Protein AF-A0A392QV03-F1 (afdb_monomer_lite)

Foldseek 3Di:
DPCVPDDPVVVVVVVVVLVVQLVVCVVLPHPRDSAQRDFDADPVVRPCVVVVVVSVVVSVVVSVVVVVVVDPCVVVCVVVVDDDDDDDDDPDDDDDDDDVVVVVVVVCVVVDVDDDDDVQNVQVVQPHDPRDDDDPLCPDDDPDPVCSPPDDDQDDPNDGVVVQDDPPND

Radius of gyration: 34.18 Å; chains: 1; bounding box: 60×40×99 Å

Structure (mmCIF, N/CA/C/O backbone):
data_AF-A0A392QV03-F1
#
_entry.id   AF-A0A392QV03-F1
#
loop_
_atom_site.group_PDB
_atom_site.id
_atom_site.type_symbol
_atom_site.label_atom_id
_atom_site.label_alt_id
_atom_site.label_comp_id
_atom_site.label_asym_id
_atom_site.label_entity_id
_atom_site.label_seq_id
_atom_site.pdbx_PDB_ins_code
_atom_site.Cartn_x
_atom_site.Cartn_y
_atom_site.Cartn_z
_atom_site.occupancy
_atom_site.B_iso_or_equiv
_atom_site.auth_seq_id
_atom_site.auth_comp_id
_atom_site.auth_asym_id
_atom_site.auth_atom_id
_atom_site.pdbx_PDB_model_num
ATOM 1 N N . GLN A 1 1 ? -2.541 -15.803 40.223 1.00 51.22 1 GLN A N 1
ATOM 2 C CA . GLN A 1 1 ? -2.798 -17.132 40.811 1.00 51.22 1 GLN A CA 1
ATOM 3 C C . GLN A 1 1 ? -4.173 -17.586 40.364 1.00 51.22 1 GLN A C 1
ATOM 5 O O . GLN A 1 1 ? -5.087 -16.765 40.419 1.00 51.22 1 GLN A O 1
ATOM 10 N N . PRO A 1 2 ? -4.325 -18.847 39.931 1.00 61.16 2 PRO A N 1
ATOM 11 C CA . PRO A 1 2 ? -5.640 -19.472 39.891 1.00 61.16 2 PRO A CA 1
ATOM 12 C C . PRO A 1 2 ? -6.293 -19.335 41.274 1.00 61.16 2 PRO A C 1
ATOM 14 O O . PRO A 1 2 ? -5.589 -19.331 42.287 1.00 61.16 2 PRO A O 1
ATOM 17 N N . LEU A 1 3 ? -7.619 -19.215 41.331 1.00 65.38 3 LEU A N 1
ATOM 18 C CA . LEU A 1 3 ? -8.364 -19.119 42.598 1.00 65.38 3 LEU A CA 1
ATOM 19 C C . LEU A 1 3 ? -8.252 -20.400 43.457 1.00 65.38 3 LEU A C 1
ATOM 21 O O . LEU A 1 3 ? -8.710 -20.418 44.592 1.00 65.38 3 LEU A O 1
ATOM 25 N N . ASP A 1 4 ? -7.583 -21.431 42.937 1.00 67.00 4 ASP A N 1
ATOM 26 C CA . ASP A 1 4 ? -7.420 -22.781 43.488 1.00 67.00 4 ASP A CA 1
ATOM 27 C C . ASP A 1 4 ? -6.663 -22.856 44.831 1.00 67.00 4 ASP A C 1
ATOM 29 O O . ASP A 1 4 ? -6.592 -23.922 45.435 1.00 67.00 4 ASP A O 1
ATOM 33 N N . GLY A 1 5 ? -6.076 -21.749 45.304 1.00 71.12 5 GLY A N 1
ATOM 34 C CA . GLY A 1 5 ? -5.367 -21.669 46.590 1.00 71.12 5 GLY A CA 1
ATOM 35 C C . GLY A 1 5 ? -6.130 -20.967 47.720 1.00 71.12 5 GLY A C 1
ATOM 36 O O . GLY A 1 5 ? -5.547 -20.752 48.781 1.00 71.12 5 GLY A O 1
ATOM 37 N N . LEU A 1 6 ? -7.379 -20.547 47.491 1.00 78.69 6 LEU A N 1
ATOM 38 C CA . LEU A 1 6 ? -8.191 -19.810 48.468 1.00 78.69 6 LEU A CA 1
ATOM 39 C C . LEU A 1 6 ? -8.905 -20.749 49.453 1.00 78.69 6 LEU A C 1
ATOM 41 O O . LEU A 1 6 ? -9.210 -21.895 49.126 1.00 78.69 6 LEU A O 1
ATOM 45 N N . SER A 1 7 ? -9.192 -20.254 50.662 1.00 86.75 7 SER A N 1
ATOM 46 C CA . SER A 1 7 ? -10.035 -20.978 51.620 1.00 86.75 7 SER A CA 1
ATOM 47 C C . SER A 1 7 ? -11.484 -21.063 51.119 1.00 86.75 7 SER A C 1
ATOM 49 O O . SER A 1 7 ? -11.917 -20.245 50.304 1.00 86.75 7 SER A O 1
ATOM 51 N N . GLU A 1 8 ? -12.262 -22.038 51.602 1.00 82.06 8 GLU A N 1
ATOM 52 C CA . GLU A 1 8 ? -13.664 -22.202 51.179 1.00 82.06 8 GLU A CA 1
ATOM 53 C C . GLU A 1 8 ? -14.518 -20.956 51.461 1.00 82.06 8 GLU A C 1
ATOM 55 O O . GLU A 1 8 ? -15.423 -20.636 50.687 1.00 82.06 8 GLU A O 1
ATOM 60 N N . ASP A 1 9 ? -14.216 -20.230 52.538 1.00 83.69 9 ASP A N 1
ATOM 61 C CA . ASP A 1 9 ? -14.927 -19.007 52.906 1.00 83.69 9 ASP A CA 1
ATOM 62 C C . ASP A 1 9 ? -14.523 -17.822 52.012 1.00 83.69 9 ASP A C 1
ATOM 64 O O . ASP A 1 9 ? -15.392 -17.074 51.558 1.00 83.69 9 ASP A O 1
ATOM 68 N N . ASP A 1 10 ? -13.242 -17.704 51.644 1.00 83.69 10 ASP A N 1
ATOM 69 C CA . ASP A 1 10 ? -12.786 -16.695 50.677 1.00 83.69 10 ASP A CA 1
ATOM 70 C C . ASP A 1 10 ? -13.353 -16.963 49.277 1.00 83.69 10 ASP A C 1
ATOM 72 O O . ASP A 1 10 ? -13.712 -16.039 48.545 1.00 83.69 10 ASP A O 1
ATOM 76 N N . MET A 1 11 ? -13.482 -18.236 48.896 1.00 80.31 11 MET A N 1
ATOM 77 C CA . MET A 1 11 ? -14.052 -18.613 47.606 1.00 80.31 11 MET A CA 1
ATOM 78 C C . MET A 1 11 ? -15.556 -18.314 47.538 1.00 80.31 11 MET A C 1
ATOM 80 O O . MET A 1 11 ? -16.046 -17.880 46.492 1.00 80.31 11 MET A O 1
ATOM 84 N N . LYS A 1 12 ? -16.288 -18.466 48.652 1.00 85.56 12 LYS A N 1
ATOM 85 C CA . LYS A 1 12 ? -17.681 -17.996 48.765 1.00 85.56 12 LYS A CA 1
ATOM 86 C C . LYS A 1 12 ? -17.770 -16.482 48.604 1.00 85.56 12 LYS A C 1
ATOM 88 O O . LYS A 1 12 ? -18.562 -16.023 47.784 1.00 85.56 12 LYS A O 1
ATOM 93 N N . LEU A 1 13 ? -16.912 -15.725 49.289 1.00 84.75 13 LEU A N 1
ATOM 94 C CA . LEU A 1 13 ? -16.883 -14.265 49.184 1.00 84.75 13 LEU A CA 1
ATOM 95 C C . LEU A 1 13 ? -16.611 -13.795 47.746 1.00 84.75 13 LEU A C 1
ATOM 97 O O . LEU A 1 13 ? -17.304 -12.919 47.234 1.00 84.75 13 LEU A O 1
ATOM 101 N N . VAL A 1 14 ? -15.646 -14.407 47.052 1.00 81.94 14 VAL A N 1
ATOM 102 C CA . VAL A 1 14 ? -15.343 -14.082 45.647 1.00 81.94 14 VAL A CA 1
ATOM 103 C C . VAL A 1 14 ? -16.546 -14.346 44.737 1.00 81.94 14 VAL A C 1
ATOM 105 O O . VAL A 1 14 ? -16.811 -13.559 43.827 1.00 81.94 14 VAL A O 1
ATOM 108 N N . ASN A 1 15 ? -17.297 -15.421 44.973 1.00 82.31 15 ASN A N 1
ATOM 109 C CA . ASN A 1 15 ? -18.492 -15.733 44.190 1.00 82.31 15 ASN A CA 1
ATOM 110 C C . ASN A 1 15 ? -19.653 -14.763 44.471 1.00 82.31 15 ASN A C 1
ATOM 112 O O . ASN A 1 15 ? -20.352 -14.370 43.537 1.00 82.31 15 ASN A O 1
ATOM 116 N N . GLU A 1 16 ? -19.825 -14.313 45.714 1.00 84.44 16 GLU A N 1
ATOM 117 C CA . GLU A 1 16 ? -20.789 -13.259 46.061 1.00 84.44 16 GLU A CA 1
ATOM 118 C C . GLU A 1 16 ? -20.421 -11.924 45.395 1.00 84.44 16 GLU A C 1
ATOM 120 O O . GLU A 1 16 ? -21.263 -11.295 44.753 1.00 84.44 16 GLU A O 1
ATOM 125 N N . MET A 1 17 ? -19.138 -11.542 45.430 1.00 81.12 17 MET A N 1
ATOM 126 C CA . MET A 1 17 ? -18.644 -10.347 44.736 1.00 81.12 17 MET A CA 1
ATOM 127 C C . MET A 1 17 ? -18.868 -10.421 43.222 1.00 81.12 17 MET A C 1
ATOM 129 O O . MET A 1 17 ? -19.227 -9.415 42.607 1.00 81.12 17 MET A O 1
ATOM 133 N N . LYS A 1 18 ? -18.688 -11.599 42.608 1.00 79.31 18 LYS A N 1
ATOM 134 C CA . LYS A 1 18 ? -19.017 -11.825 41.190 1.00 79.31 18 LYS A CA 1
ATOM 135 C C . LYS A 1 18 ? -20.496 -11.582 40.914 1.00 79.31 18 LYS A C 1
ATOM 137 O O . LYS A 1 18 ? -20.812 -10.866 39.966 1.00 79.31 18 LYS A O 1
ATOM 142 N N . ALA A 1 19 ? -21.386 -12.117 41.746 1.00 80.06 19 ALA A N 1
ATOM 143 C CA . ALA A 1 19 ? -22.828 -11.964 41.577 1.00 80.06 19 ALA A CA 1
ATOM 144 C C . ALA A 1 19 ? -23.284 -10.496 41.702 1.00 80.06 19 ALA A C 1
ATOM 146 O O . ALA A 1 19 ? -24.057 -10.009 40.870 1.00 80.06 19 ALA A O 1
ATOM 147 N N . ASP A 1 20 ? -22.764 -9.760 42.685 1.00 79.31 20 ASP A N 1
ATOM 148 C CA . ASP A 1 20 ? -23.099 -8.345 42.888 1.00 79.31 20 ASP A CA 1
ATOM 149 C C . ASP A 1 20 ? -22.534 -7.441 41.788 1.00 79.31 20 ASP A C 1
ATOM 151 O O . ASP A 1 20 ? -23.199 -6.512 41.304 1.00 79.31 20 ASP A O 1
ATOM 155 N N . ALA A 1 21 ? -21.312 -7.724 41.345 1.00 73.94 21 ALA A N 1
ATOM 156 C CA . ALA A 1 21 ? -20.691 -6.978 40.267 1.00 73.94 21 ALA A CA 1
ATOM 157 C C . ALA A 1 21 ? -21.380 -7.263 38.916 1.00 73.94 21 ALA A C 1
ATOM 159 O O . ALA A 1 21 ? -21.559 -6.335 38.125 1.00 73.94 21 ALA A O 1
ATOM 160 N N . LEU A 1 22 ? -21.873 -8.487 38.682 1.00 72.62 22 LEU A N 1
ATOM 161 C CA . LEU A 1 22 ? -22.693 -8.829 37.514 1.00 72.62 22 LEU A CA 1
ATOM 162 C C . LEU A 1 22 ? -24.013 -8.045 37.530 1.00 72.62 22 LEU A C 1
ATOM 164 O O . LEU A 1 22 ? -24.395 -7.432 36.533 1.00 72.62 22 LEU A O 1
ATOM 168 N N . LYS A 1 23 ? -24.677 -7.984 38.689 1.00 73.69 23 LYS A N 1
ATOM 169 C CA . LYS A 1 23 ? -25.922 -7.225 38.879 1.00 73.69 23 LYS A CA 1
ATOM 170 C C . LYS A 1 23 ? -25.737 -5.727 38.613 1.00 73.69 23 LYS A C 1
ATOM 172 O O . LYS A 1 23 ? -26.603 -5.092 38.011 1.00 73.69 23 LYS A O 1
ATOM 177 N N . THR A 1 24 ? -24.597 -5.173 39.016 1.00 70.31 24 THR A N 1
ATOM 178 C CA . THR A 1 24 ? -24.251 -3.762 38.790 1.00 70.31 24 THR A CA 1
ATOM 179 C C . THR A 1 24 ? -23.893 -3.485 37.326 1.00 70.31 24 THR A C 1
ATOM 181 O O . THR A 1 24 ? -24.337 -2.480 36.771 1.00 70.31 24 THR A O 1
ATOM 184 N N . ALA A 1 25 ? -23.145 -4.384 36.677 1.00 65.56 25 ALA A N 1
ATOM 185 C CA . ALA A 1 25 ? -22.761 -4.267 35.269 1.00 65.56 25 ALA A CA 1
ATOM 186 C C . ALA A 1 25 ? -23.980 -4.298 34.329 1.00 65.56 25 ALA A C 1
ATOM 188 O O . ALA A 1 25 ? -24.079 -3.472 33.420 1.00 65.56 25 ALA A O 1
ATOM 189 N N . ILE A 1 26 ? -24.953 -5.172 34.608 1.00 63.94 26 ILE A N 1
ATOM 190 C CA . ILE A 1 26 ? -26.225 -5.235 33.871 1.00 63.94 26 ILE A CA 1
ATOM 191 C C . ILE A 1 26 ? -27.031 -3.937 34.063 1.00 63.94 26 ILE A C 1
ATOM 193 O O . ILE A 1 26 ? -27.597 -3.405 33.109 1.00 63.94 26 ILE A O 1
ATOM 197 N N . GLY A 1 27 ? -27.041 -3.371 35.276 1.00 61.31 27 GLY A N 1
ATOM 198 C CA . GLY A 1 27 ? -27.731 -2.109 35.576 1.00 61.31 27 GLY A CA 1
ATOM 199 C C . GLY A 1 27 ? -27.171 -0.878 34.847 1.00 61.31 27 GLY A C 1
ATOM 200 O O . GLY A 1 27 ? -27.887 0.110 34.687 1.00 61.31 27 GLY A O 1
ATOM 201 N N . GLN A 1 28 ? -25.918 -0.929 34.381 1.00 59.88 28 GLN A N 1
ATOM 202 C CA . GLN A 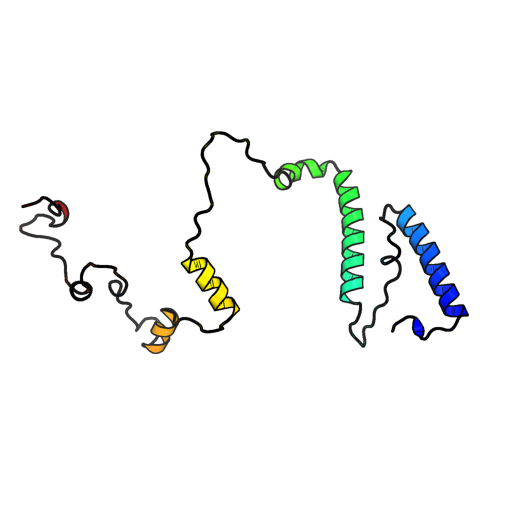1 28 ? -25.259 0.149 33.631 1.00 59.88 28 GLN A CA 1
ATOM 203 C C . GLN A 1 28 ? -25.253 -0.066 32.107 1.00 59.88 28 GLN A C 1
ATOM 205 O O . GLN A 1 28 ? -24.619 0.710 31.394 1.00 59.88 28 GLN A O 1
ATOM 210 N N . GLY A 1 29 ? -25.983 -1.070 31.603 1.00 55.81 29 GLY A N 1
ATOM 211 C CA . GLY A 1 29 ? -26.104 -1.342 30.167 1.00 55.81 29 GLY A CA 1
ATOM 212 C C . GLY A 1 29 ? -24.987 -2.210 29.580 1.00 55.81 29 GLY A C 1
ATOM 213 O O . GLY A 1 29 ? -24.852 -2.273 28.365 1.00 55.81 29 GLY A O 1
ATOM 214 N N . GLY A 1 30 ? -24.181 -2.884 30.408 1.00 58.00 30 GLY A N 1
ATOM 215 C CA . GLY A 1 30 ? -23.207 -3.865 29.927 1.00 58.00 30 GLY A CA 1
ATOM 216 C C . GLY A 1 30 ? -23.844 -5.227 29.633 1.00 58.00 30 GLY A C 1
ATOM 217 O O . GLY A 1 30 ? -24.718 -5.681 30.373 1.00 58.00 30 GLY A O 1
ATOM 218 N N . GLU A 1 31 ? -23.371 -5.916 28.589 1.00 57.09 31 GLU A N 1
ATOM 219 C CA . GLU A 1 31 ? -23.637 -7.345 28.392 1.00 57.09 31 GLU A CA 1
ATOM 220 C C . GLU A 1 31 ? -22.921 -8.129 29.503 1.00 57.09 31 GLU A C 1
ATOM 222 O O . GLU A 1 31 ? -21.697 -8.240 29.536 1.00 57.09 31 GLU A O 1
ATOM 227 N N . GLY A 1 32 ? -23.684 -8.607 30.488 1.00 54.91 32 GLY A N 1
ATOM 228 C CA . GLY A 1 32 ? -23.159 -9.331 31.644 1.00 54.91 32 GLY A CA 1
ATOM 229 C C . GLY A 1 32 ? -22.751 -10.757 31.288 1.00 54.91 32 GLY A C 1
ATOM 230 O O . GLY A 1 32 ? -23.471 -11.697 31.612 1.00 54.91 32 GLY A O 1
ATOM 231 N N . THR A 1 33 ? -21.607 -10.938 30.629 1.00 55.72 33 THR A N 1
ATOM 232 C CA . THR A 1 33 ? -20.978 -12.259 30.524 1.00 55.72 33 THR A CA 1
ATOM 233 C C . THR A 1 33 ? -20.153 -12.541 31.781 1.00 55.72 33 THR A C 1
ATOM 235 O O . THR A 1 33 ? -19.287 -11.749 32.155 1.00 55.72 33 THR A O 1
ATOM 238 N N . ASP A 1 34 ? -20.410 -13.691 32.406 1.00 51.56 34 ASP A N 1
ATOM 239 C CA . ASP A 1 34 ? -19.856 -14.161 33.692 1.00 51.56 34 ASP A CA 1
ATOM 240 C C . ASP A 1 34 ? -18.313 -14.103 33.783 1.00 51.56 34 ASP A C 1
ATOM 242 O O . ASP A 1 34 ? -17.734 -13.913 34.852 1.00 51.56 34 ASP A O 1
ATOM 246 N N . ALA A 1 35 ? -17.633 -14.187 32.635 1.00 53.47 35 ALA A N 1
ATOM 247 C CA . ALA A 1 35 ? -16.175 -14.204 32.523 1.00 53.47 35 ALA A CA 1
ATOM 248 C C . ALA A 1 35 ? -15.493 -12.831 32.656 1.00 53.47 35 ALA A C 1
ATOM 250 O O . ALA A 1 35 ? -14.276 -12.772 32.810 1.00 53.47 35 ALA A O 1
ATOM 251 N N . ASP A 1 36 ? -16.243 -11.732 32.583 1.00 59.16 36 ASP A N 1
ATOM 252 C CA . ASP A 1 36 ? -15.642 -10.422 32.333 1.00 59.16 36 ASP A CA 1
ATOM 253 C C . ASP A 1 36 ? -15.685 -9.504 33.567 1.00 59.16 36 ASP A C 1
ATOM 255 O O . ASP A 1 36 ? -15.048 -8.458 33.631 1.00 59.16 36 ASP A O 1
ATOM 259 N N . VAL A 1 37 ? -16.479 -9.835 34.584 1.00 68.25 37 VAL A N 1
ATOM 260 C CA . VAL A 1 37 ? -16.756 -8.925 35.708 1.00 68.25 37 VAL A CA 1
ATOM 261 C C . VAL A 1 37 ? -15.632 -8.899 36.749 1.00 68.25 37 VAL A C 1
ATOM 263 O O . VAL A 1 37 ? -15.305 -7.830 37.265 1.00 68.25 37 VAL A O 1
ATOM 266 N N . LEU A 1 38 ? -15.011 -10.048 37.021 1.00 77.56 38 LEU A N 1
ATOM 267 C CA . LEU A 1 38 ? -13.877 -10.185 37.935 1.00 77.56 38 LEU A CA 1
ATOM 268 C C . LEU A 1 38 ? -12.747 -10.927 37.227 1.00 77.56 38 LEU A C 1
ATOM 270 O O . LEU A 1 38 ? -12.820 -12.135 37.015 1.00 77.56 38 LEU A O 1
ATOM 274 N N . LEU A 1 39 ? -11.697 -10.183 36.885 1.00 80.50 39 LEU A N 1
ATOM 275 C CA . LEU A 1 39 ? -10.496 -10.704 36.247 1.00 80.50 39 LEU A CA 1
ATOM 276 C C . LEU A 1 39 ? -9.347 -10.772 37.255 1.00 80.50 39 LEU A C 1
ATOM 278 O O . LEU A 1 39 ? -9.148 -9.864 38.061 1.00 80.50 39 LEU A O 1
ATOM 282 N N . THR A 1 40 ? -8.547 -11.828 37.168 1.00 83.69 40 THR A N 1
ATOM 283 C CA . THR A 1 40 ? -7.299 -11.950 37.925 1.00 83.69 40 THR A CA 1
ATOM 284 C C . THR A 1 40 ? -6.145 -11.337 37.134 1.00 83.69 40 THR A C 1
ATOM 286 O O . THR A 1 40 ? -5.957 -11.682 35.968 1.00 83.69 40 THR A O 1
ATOM 289 N N . MET A 1 41 ? -5.337 -10.484 37.767 1.00 87.62 41 MET A N 1
ATOM 290 C CA . MET A 1 41 ? -4.099 -9.955 37.182 1.00 87.62 41 MET A CA 1
ATOM 291 C C . MET A 1 41 ? -2.936 -10.047 38.168 1.00 87.62 41 MET A C 1
ATOM 293 O O . MET A 1 41 ? -3.131 -9.950 39.380 1.00 87.62 41 MET A O 1
ATOM 297 N N . SER A 1 42 ? -1.727 -10.222 37.645 1.00 89.50 42 SER A N 1
ATOM 298 C CA . SER A 1 42 ? -0.498 -10.308 38.431 1.00 89.50 42 SER A CA 1
ATOM 299 C C . SER A 1 42 ? 0.584 -9.442 37.795 1.00 89.50 42 SER A C 1
ATOM 301 O O . SER A 1 42 ? 0.995 -9.683 36.666 1.00 89.50 42 SER A O 1
ATOM 303 N N . ALA A 1 43 ? 1.075 -8.445 38.532 1.00 87.31 43 ALA A N 1
ATOM 304 C CA . ALA A 1 43 ? 2.198 -7.610 38.094 1.00 87.31 43 ALA A CA 1
ATOM 305 C C . ALA A 1 43 ? 3.562 -8.313 38.245 1.00 87.31 43 ALA A C 1
ATOM 307 O O . ALA A 1 43 ? 4.566 -7.797 37.770 1.00 87.31 43 ALA A O 1
ATOM 308 N N . LEU A 1 44 ? 3.599 -9.475 38.912 1.00 90.06 44 LEU A N 1
ATOM 309 C CA . LEU A 1 44 ? 4.812 -10.275 39.095 1.00 90.06 44 LEU A CA 1
ATOM 310 C C . LEU A 1 44 ? 5.013 -11.290 37.962 1.00 90.06 44 LEU A C 1
ATOM 312 O O . LEU A 1 44 ? 6.139 -11.509 37.535 1.00 90.06 44 LEU A O 1
ATOM 316 N N . THR A 1 45 ? 3.929 -11.917 37.496 1.00 89.06 45 THR A N 1
ATOM 317 C CA . THR A 1 45 ? 3.955 -12.913 36.404 1.00 89.06 45 THR A CA 1
ATOM 318 C C . THR A 1 45 ? 3.533 -12.325 35.058 1.00 89.06 45 THR A C 1
ATOM 320 O O . THR A 1 45 ? 3.548 -13.031 34.059 1.00 89.06 45 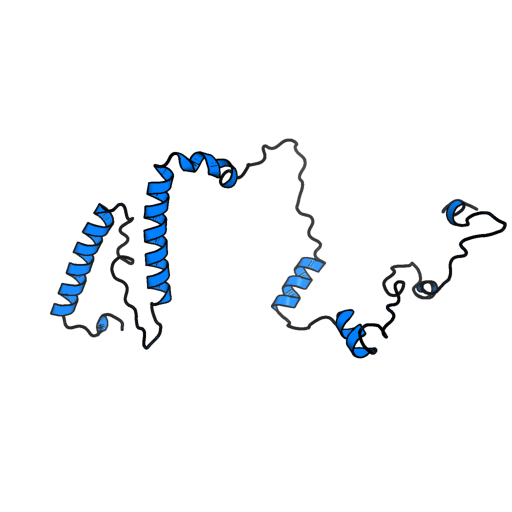THR A O 1
ATOM 323 N N . GLU A 1 46 ? 3.121 -11.051 35.036 1.00 88.06 46 GLU A N 1
ATOM 324 C CA . GLU A 1 46 ? 2.544 -10.329 33.885 1.00 88.06 46 GLU A CA 1
ATOM 325 C C . GLU A 1 46 ? 1.271 -10.968 33.291 1.00 88.06 46 GLU A C 1
ATOM 327 O O . GLU A 1 46 ? 0.713 -10.504 32.293 1.00 88.06 46 GLU A O 1
ATOM 332 N N . GLU A 1 47 ? 0.739 -11.998 33.945 1.00 87.00 47 GLU A N 1
ATOM 333 C CA . GLU A 1 47 ? -0.475 -12.689 33.539 1.00 87.00 47 GLU A CA 1
ATOM 334 C C . GLU A 1 47 ? -1.713 -11.818 33.778 1.00 87.00 47 GLU A C 1
ATOM 336 O O . GLU A 1 47 ? -1.881 -11.182 34.824 1.00 87.00 47 GLU A O 1
ATOM 341 N N . GLY A 1 48 ? -2.615 -11.800 32.796 1.00 85.62 48 GLY A N 1
ATOM 342 C CA . GLY A 1 48 ? -3.902 -11.109 32.896 1.00 85.62 48 GLY A CA 1
ATOM 343 C C . GLY A 1 48 ? -3.839 -9.583 32.758 1.00 85.62 48 GLY A C 1
ATOM 344 O O . GLY A 1 48 ? -4.886 -8.961 32.605 1.00 85.62 48 GLY A O 1
ATOM 345 N N . VAL A 1 49 ? -2.653 -8.962 32.717 1.00 89.38 49 VAL A N 1
ATOM 346 C CA . VAL A 1 49 ? -2.507 -7.496 32.588 1.00 89.38 49 VAL A CA 1
ATOM 347 C C . VAL A 1 49 ? -3.117 -6.984 31.275 1.00 89.38 49 VAL A C 1
ATOM 349 O O . VAL A 1 49 ? -3.881 -6.016 31.265 1.00 89.38 49 VAL A O 1
ATOM 352 N N . ILE A 1 50 ? -2.834 -7.663 30.159 1.00 91.00 50 ILE A N 1
ATOM 353 C CA . ILE A 1 50 ? -3.396 -7.315 28.843 1.00 91.00 50 ILE A CA 1
ATOM 354 C C . ILE A 1 50 ? -4.902 -7.606 28.795 1.00 91.00 50 ILE A C 1
ATOM 356 O O . ILE A 1 50 ? -5.658 -6.813 28.238 1.00 91.00 50 ILE A O 1
ATOM 360 N N . ALA A 1 51 ? -5.347 -8.703 29.412 1.00 87.75 51 ALA A N 1
ATOM 361 C CA . ALA A 1 51 ? -6.758 -9.081 29.441 1.00 87.75 51 ALA A CA 1
ATOM 362 C C . ALA A 1 51 ? -7.607 -8.029 30.174 1.00 87.75 51 ALA A C 1
ATOM 364 O O . ALA A 1 51 ? -8.587 -7.542 29.616 1.00 87.75 51 ALA A O 1
ATOM 365 N N . VAL A 1 52 ? -7.175 -7.592 31.364 1.00 88.25 52 VAL A N 1
ATOM 366 C CA . VAL A 1 52 ? -7.845 -6.526 32.131 1.00 88.25 52 VAL A CA 1
ATOM 367 C C . VAL A 1 52 ? -7.879 -5.215 31.355 1.00 88.25 52 VAL A C 1
ATOM 369 O O . VAL A 1 52 ? -8.917 -4.556 31.304 1.00 88.25 52 VAL A O 1
ATOM 372 N N . LYS A 1 53 ? -6.764 -4.839 30.716 1.00 89.88 53 LYS A N 1
ATOM 373 C CA . LYS A 1 53 ? -6.704 -3.638 29.876 1.00 89.88 53 LYS A CA 1
ATOM 374 C C . LYS A 1 53 ? -7.735 -3.698 28.747 1.00 89.88 53 LYS A C 1
ATOM 376 O O . LYS A 1 53 ? -8.466 -2.730 28.552 1.00 89.88 53 LYS A O 1
ATOM 381 N N . ASN A 1 54 ? -7.789 -4.807 28.013 1.00 89.88 54 ASN A N 1
ATOM 382 C CA . ASN A 1 54 ? -8.697 -4.961 26.879 1.00 89.88 54 ASN A CA 1
ATOM 383 C C . ASN A 1 54 ? -10.162 -4.910 27.333 1.00 89.88 54 ASN A C 1
ATOM 385 O O . ASN A 1 54 ? -10.915 -4.095 26.803 1.00 89.88 54 ASN A O 1
ATOM 389 N N . ALA A 1 55 ? -10.523 -5.669 28.373 1.00 86.75 55 ALA A N 1
ATOM 390 C CA . ALA A 1 55 ? -11.875 -5.680 28.934 1.00 86.75 55 ALA A CA 1
ATOM 391 C C . ALA A 1 55 ? -12.311 -4.283 29.417 1.00 86.75 55 ALA A C 1
ATOM 393 O O . ALA A 1 55 ? -13.404 -3.810 29.105 1.00 86.75 55 ALA A O 1
ATOM 394 N N . ALA A 1 56 ? -11.435 -3.558 30.123 1.00 87.81 56 ALA A N 1
ATOM 395 C CA . ALA A 1 56 ? -11.724 -2.196 30.569 1.00 87.81 56 ALA A CA 1
ATOM 396 C C . ALA A 1 56 ? -11.896 -1.211 29.395 1.00 87.81 56 ALA A C 1
ATOM 398 O O . ALA A 1 56 ? -12.810 -0.380 29.410 1.00 87.81 56 ALA A O 1
ATOM 399 N N . CYS A 1 57 ? -11.039 -1.293 28.369 1.00 92.56 57 CYS A N 1
ATOM 400 C CA . CYS A 1 57 ? -11.136 -0.449 27.177 1.00 92.56 57 CYS A CA 1
ATOM 401 C C . CYS A 1 57 ? -12.420 -0.715 26.382 1.00 92.56 57 CYS A C 1
ATOM 403 O O . CYS A 1 57 ? -13.053 0.241 25.936 1.00 92.56 57 CYS A O 1
ATOM 405 N N . GLU A 1 58 ? -12.811 -1.978 26.226 1.00 89.31 58 GLU A N 1
ATOM 406 C CA . GLU A 1 58 ? -14.009 -2.385 25.488 1.00 89.31 58 GLU A CA 1
ATOM 407 C C . GLU A 1 58 ? -15.292 -1.946 26.198 1.00 89.31 58 GLU A C 1
ATOM 409 O O . GLU A 1 58 ? -16.154 -1.317 25.585 1.00 89.31 58 GLU A O 1
ATOM 414 N N . ARG A 1 59 ? -15.372 -2.127 27.522 1.00 85.50 59 ARG A N 1
ATOM 415 C CA . ARG A 1 59 ? -16.492 -1.625 28.340 1.00 85.50 59 ARG A CA 1
ATOM 416 C C . ARG A 1 59 ? -16.678 -0.122 28.212 1.00 85.50 59 ARG A C 1
ATOM 418 O O . ARG A 1 59 ? -17.782 0.364 27.961 1.00 85.50 59 ARG A O 1
ATOM 425 N N . LEU A 1 60 ? -15.584 0.625 28.355 1.00 88.75 60 LEU A N 1
ATOM 426 C CA . LEU A 1 60 ? -15.614 2.076 28.215 1.00 88.75 60 LEU A CA 1
ATOM 427 C C . LEU A 1 60 ? -15.999 2.488 26.789 1.00 88.75 60 LEU A C 1
ATOM 429 O O . LEU A 1 60 ? -16.702 3.484 26.603 1.00 88.75 60 LEU A O 1
ATOM 433 N N . LEU A 1 61 ? -15.538 1.745 25.781 1.00 92.38 61 LEU A N 1
ATOM 434 C CA . LEU A 1 61 ? -15.886 1.992 24.390 1.00 92.38 61 LEU A CA 1
ATOM 435 C C . LEU A 1 61 ? -17.382 1.781 24.150 1.00 92.38 61 LEU A C 1
ATOM 437 O O . LEU A 1 61 ? -18.003 2.679 23.589 1.00 92.38 61 LEU A O 1
ATOM 441 N N . ASN A 1 62 ? -17.971 0.688 24.638 1.00 87.69 62 ASN A N 1
ATOM 442 C CA . ASN A 1 62 ? -19.404 0.403 24.509 1.00 87.69 62 ASN A CA 1
ATOM 443 C C . ASN A 1 62 ? -20.254 1.519 25.124 1.00 87.69 62 ASN A C 1
ATOM 445 O O . ASN A 1 62 ? -21.095 2.107 24.440 1.00 87.69 62 ASN A O 1
ATOM 449 N N . GLN A 1 63 ? -19.943 1.931 26.356 1.00 88.50 63 GLN A N 1
ATOM 450 C CA . GLN A 1 63 ? -20.633 3.048 27.006 1.00 88.50 63 GLN A CA 1
ATOM 451 C C . GLN A 1 63 ? -20.504 4.356 26.202 1.00 88.50 63 GLN A C 1
ATOM 453 O O . GLN A 1 63 ? -21.472 5.100 26.017 1.00 88.50 63 GLN A O 1
ATOM 458 N N . ARG A 1 64 ? -19.303 4.659 25.690 1.00 91.12 64 ARG A N 1
ATOM 459 C CA . ARG A 1 64 ? -19.067 5.859 24.871 1.00 91.12 64 ARG A CA 1
ATOM 460 C C . ARG A 1 64 ? -19.805 5.800 23.539 1.00 91.12 64 ARG A C 1
ATOM 462 O O . ARG A 1 64 ? -20.322 6.829 23.104 1.00 91.12 64 ARG A O 1
ATOM 469 N N . VAL A 1 65 ? -19.854 4.634 22.899 1.00 89.75 65 VAL A N 1
ATOM 470 C CA . VAL A 1 65 ? -20.573 4.408 21.643 1.00 89.75 65 VAL A CA 1
ATOM 471 C C . VAL A 1 65 ? -22.068 4.590 21.858 1.00 89.75 65 VAL A C 1
ATOM 473 O O . VAL A 1 65 ? -22.676 5.319 21.083 1.00 89.75 65 VAL A O 1
ATOM 476 N N . GLU A 1 66 ? -22.656 4.064 22.933 1.00 89.25 66 GLU A N 1
ATOM 477 C CA . GLU A 1 66 ? -24.072 4.292 23.249 1.00 89.25 66 GLU A CA 1
ATOM 478 C C . GLU A 1 66 ? -24.408 5.774 23.438 1.00 89.25 66 GLU A C 1
ATOM 480 O O . GLU A 1 66 ? -25.381 6.283 22.875 1.00 89.25 66 GLU A O 1
ATOM 485 N N . ILE A 1 67 ? -23.589 6.499 24.207 1.00 91.25 67 ILE A N 1
ATOM 486 C CA . ILE A 1 67 ? -23.757 7.946 24.402 1.00 91.25 67 ILE A CA 1
ATOM 487 C C . ILE A 1 67 ? -23.626 8.679 23.060 1.00 91.25 67 ILE A C 1
ATOM 489 O O . ILE A 1 67 ? -24.372 9.621 22.778 1.00 91.25 67 ILE A O 1
ATOM 493 N N . LYS A 1 68 ? -22.690 8.249 22.208 1.00 89.31 68 LYS A N 1
ATOM 494 C CA . LYS A 1 68 ? -2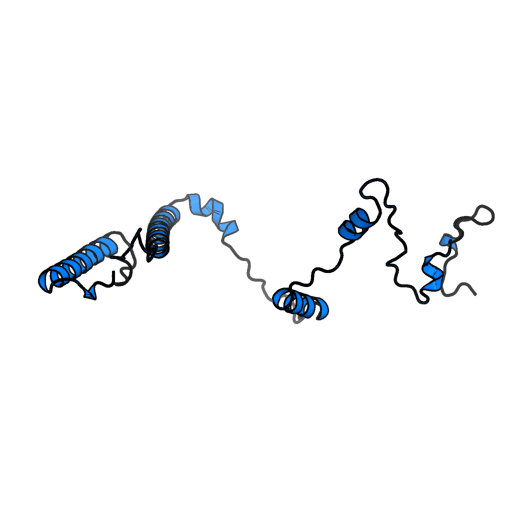2.461 8.838 20.886 1.00 89.31 68 LYS A CA 1
ATOM 495 C C . LYS A 1 68 ? -23.600 8.533 19.910 1.00 89.31 68 LYS A C 1
ATOM 497 O O . LYS A 1 68 ? -23.974 9.433 19.167 1.00 89.31 68 LYS A O 1
ATOM 502 N N . MET A 1 69 ? -24.177 7.332 19.956 1.00 88.06 69 MET A N 1
ATOM 503 C CA . MET A 1 69 ? -25.358 6.916 19.188 1.00 88.06 69 MET A CA 1
ATOM 504 C C . MET A 1 69 ? -26.595 7.732 19.578 1.00 88.06 69 MET A C 1
ATOM 506 O O . MET A 1 69 ? -27.361 8.142 18.712 1.00 88.06 69 MET A O 1
ATOM 510 N N . LYS A 1 70 ? -26.753 8.054 20.870 1.00 89.69 70 LYS A N 1
ATOM 511 C CA . LYS A 1 70 ? -27.807 8.960 21.369 1.00 89.69 70 LYS A CA 1
ATOM 512 C C . LYS A 1 70 ? -27.561 10.435 20.998 1.00 89.69 70 LYS A C 1
ATOM 514 O O . LYS A 1 70 ? -28.455 11.267 21.139 1.00 89.69 70 LYS A O 1
ATOM 519 N N . SER A 1 71 ? -26.359 10.790 20.535 1.00 89.50 71 SER A N 1
ATOM 520 C CA . SER A 1 71 ? -25.981 12.158 20.168 1.00 89.50 71 SER A CA 1
ATOM 521 C C . SER A 1 71 ? -26.258 12.464 18.695 1.00 89.50 71 SER A C 1
ATOM 523 O O . SER A 1 71 ? -26.037 11.643 17.814 1.00 89.50 71 SER A O 1
ATOM 525 N N . LYS A 1 72 ? -26.611 13.718 18.388 1.00 89.19 72 LYS A N 1
ATOM 526 C CA . LYS A 1 72 ? -26.807 14.194 17.003 1.00 89.19 72 LYS A CA 1
ATOM 527 C C . LYS A 1 72 ? -25.516 14.231 16.169 1.00 89.19 72 LYS A C 1
ATOM 529 O O . LYS A 1 72 ? -25.592 14.243 14.946 1.00 89.19 72 LYS A O 1
ATOM 534 N N . LYS A 1 73 ? -24.342 14.202 16.820 1.00 86.38 73 LYS A N 1
ATOM 535 C CA . LYS A 1 73 ? -23.011 14.218 16.173 1.00 86.38 73 LYS A CA 1
ATOM 536 C C . LYS A 1 73 ? -22.687 12.937 15.393 1.00 86.38 73 LYS A C 1
ATOM 538 O O . LYS A 1 73 ? -21.635 12.866 14.769 1.00 86.38 73 LYS A O 1
ATOM 543 N N . ILE A 1 74 ? -23.524 11.900 15.476 1.00 88.06 74 ILE A N 1
ATOM 544 C CA . ILE A 1 74 ? -23.338 10.681 14.681 1.00 88.06 74 ILE A CA 1
ATOM 545 C C . ILE A 1 74 ? -23.560 10.930 13.185 1.00 88.06 74 ILE A C 1
ATOM 547 O O . ILE A 1 74 ? -22.860 10.346 12.360 1.00 88.06 74 ILE A O 1
ATOM 551 N N . ASN A 1 75 ? -24.467 11.849 12.842 1.00 86.69 75 ASN A N 1
ATOM 552 C CA . ASN A 1 75 ? -24.814 12.153 11.455 1.00 86.69 75 ASN A CA 1
ATOM 553 C C . ASN A 1 75 ? -23.620 12.717 10.670 1.00 86.69 75 ASN A C 1
ATOM 555 O O . ASN A 1 75 ? -23.463 12.392 9.498 1.00 86.69 75 ASN A O 1
ATOM 559 N N . ASP A 1 76 ? -22.733 13.464 11.335 1.00 89.12 76 ASP A N 1
ATOM 560 C CA . ASP A 1 76 ? -21.532 14.052 10.724 1.00 89.12 76 ASP A CA 1
ATOM 561 C C . ASP A 1 76 ? -20.513 12.992 10.269 1.00 89.12 76 ASP A C 1
ATOM 563 O O . ASP A 1 76 ? -19.706 13.240 9.375 1.00 89.12 76 ASP A O 1
ATOM 567 N N . CYS A 1 77 ? -20.538 11.802 10.881 1.00 87.56 77 CYS A N 1
ATOM 568 C CA . CYS A 1 77 ? -19.604 10.710 10.597 1.00 87.56 77 CYS A CA 1
ATOM 569 C C . CYS A 1 77 ? -20.245 9.544 9.833 1.00 87.56 77 CYS A C 1
ATOM 571 O O . CYS A 1 77 ? -19.540 8.601 9.474 1.00 87.56 77 CYS A O 1
ATOM 573 N N . LEU A 1 78 ? -21.562 9.565 9.609 1.00 88.81 78 LEU A N 1
ATOM 574 C CA . LEU A 1 78 ? -22.310 8.428 9.065 1.00 88.81 78 LEU A CA 1
ATOM 575 C C . LEU A 1 78 ? -21.810 8.010 7.674 1.00 88.81 78 LEU A C 1
ATOM 577 O O . LEU A 1 78 ? -21.728 6.823 7.364 1.00 88.81 78 LEU A O 1
ATOM 581 N N . ASN A 1 79 ? -21.390 8.984 6.869 1.00 90.31 79 ASN A N 1
ATOM 582 C CA . ASN A 1 79 ? -20.773 8.768 5.561 1.00 90.31 79 ASN A CA 1
ATOM 583 C C . ASN A 1 79 ? -19.485 7.923 5.615 1.00 90.31 79 ASN A C 1
ATOM 585 O O . ASN A 1 79 ? -19.199 7.213 4.660 1.00 90.31 79 ASN A O 1
ATOM 589 N N . ARG A 1 80 ? -18.724 7.963 6.717 1.00 92.19 80 ARG A N 1
ATOM 590 C CA . ARG A 1 80 ? -17.496 7.168 6.904 1.00 92.19 80 ARG A CA 1
ATOM 591 C C . ARG A 1 80 ? -17.782 5.726 7.314 1.00 92.19 80 ARG A C 1
ATOM 593 O O . ARG A 1 80 ? -16.947 4.862 7.080 1.00 92.19 80 ARG A O 1
ATOM 600 N N . PHE A 1 81 ? -18.930 5.480 7.945 1.00 89.88 81 PHE A N 1
ATOM 601 C CA . PHE A 1 81 ? -19.373 4.137 8.326 1.00 89.88 81 PHE A CA 1
ATOM 602 C C . PHE A 1 81 ? -20.095 3.417 7.187 1.00 89.88 81 PHE A C 1
ATOM 604 O O . PHE A 1 81 ? -20.128 2.189 7.154 1.00 89.88 81 PHE A O 1
ATOM 611 N N . HIS A 1 82 ? -20.686 4.168 6.256 1.00 92.56 82 HIS A N 1
ATOM 612 C CA . HIS A 1 82 ? -21.396 3.589 5.130 1.00 92.56 82 HIS A CA 1
ATOM 613 C C . HIS A 1 82 ? -20.426 2.958 4.122 1.00 92.56 82 HIS A C 1
ATOM 615 O O . HIS A 1 82 ? -19.757 3.652 3.358 1.00 92.56 82 HIS A O 1
ATOM 621 N N . VAL A 1 83 ? -20.393 1.626 4.083 1.00 95.19 83 VAL A N 1
ATOM 622 C CA . VAL A 1 83 ? -19.735 0.870 3.013 1.00 95.19 83 VAL A CA 1
ATOM 623 C C . VAL A 1 83 ? -20.740 0.672 1.881 1.00 95.19 83 VAL A C 1
ATOM 625 O O . VAL A 1 83 ? -21.757 -0.002 2.051 1.00 95.19 83 VAL A O 1
ATOM 628 N N . ALA A 1 84 ? -20.467 1.269 0.722 1.00 94.06 84 ALA A N 1
ATOM 629 C CA . ALA A 1 84 ? -21.324 1.131 -0.448 1.00 94.06 84 ALA A CA 1
ATOM 630 C C . ALA A 1 84 ? -21.235 -0.295 -1.010 1.00 94.06 84 ALA A C 1
ATOM 632 O O . ALA A 1 84 ? -20.158 -0.754 -1.390 1.00 94.06 84 ALA A O 1
ATOM 633 N N . VAL A 1 85 ? -22.375 -0.982 -1.099 1.00 92.50 85 VAL A N 1
ATOM 634 C CA . VAL A 1 85 ? -22.471 -2.304 -1.730 1.00 92.50 85 VAL A CA 1
ATOM 635 C C . VAL A 1 85 ? -22.821 -2.114 -3.210 1.00 92.50 85 VAL A C 1
ATOM 637 O O . VAL A 1 85 ? -23.905 -1.599 -3.511 1.00 92.50 85 VAL A O 1
ATOM 640 N N . PRO A 1 86 ? -21.935 -2.489 -4.153 1.00 90.88 86 PRO A N 1
ATOM 641 C CA . PRO A 1 86 ? -22.190 -2.306 -5.577 1.00 90.88 86 PRO A CA 1
ATOM 642 C C . PRO A 1 86 ? -23.414 -3.104 -6.034 1.00 90.88 86 PRO A C 1
ATOM 644 O O . PRO A 1 86 ? -23.501 -4.311 -5.811 1.00 90.88 86 PRO A O 1
ATOM 647 N N . LYS A 1 87 ? -24.351 -2.445 -6.722 1.00 90.00 87 LYS A N 1
ATOM 648 C CA . LYS A 1 87 ? -25.450 -3.141 -7.401 1.00 90.00 87 LYS A CA 1
ATOM 649 C C . LYS A 1 87 ? -24.920 -3.803 -8.682 1.00 90.00 87 LYS A C 1
ATOM 651 O O . LYS A 1 87 ? -24.176 -3.144 -9.415 1.00 90.00 87 LYS A O 1
ATOM 656 N N . PRO A 1 88 ? -25.298 -5.059 -8.989 1.00 89.06 88 PRO A N 1
ATOM 657 C CA . PRO A 1 88 ? -24.925 -5.699 -10.247 1.00 89.06 88 PRO A CA 1
ATOM 658 C C . PRO A 1 88 ? -25.390 -4.858 -11.443 1.00 89.06 88 PRO A C 1
ATOM 660 O O . PRO A 1 88 ? -26.583 -4.610 -11.601 1.00 89.06 88 PRO A O 1
ATOM 663 N N . ARG A 1 89 ? -24.438 -4.377 -12.253 1.00 87.06 89 ARG A N 1
ATOM 664 C CA . ARG A 1 89 ? -24.714 -3.538 -13.432 1.00 87.06 89 ARG A CA 1
ATOM 665 C C . ARG A 1 89 ? -24.849 -4.357 -14.718 1.00 87.06 89 ARG A C 1
ATOM 667 O O . ARG A 1 89 ? -25.766 -4.115 -15.487 1.00 87.06 89 ARG A O 1
ATOM 674 N N . ASP A 1 90 ? -23.944 -5.315 -14.930 1.00 91.88 90 ASP A N 1
ATOM 675 C CA . ASP A 1 90 ? -23.897 -6.196 -16.108 1.00 91.88 90 ASP A CA 1
ATOM 676 C C . ASP A 1 90 ? -23.617 -7.647 -15.685 1.00 91.88 90 ASP A C 1
ATOM 678 O O . ASP A 1 90 ? -23.053 -7.877 -14.616 1.00 91.88 90 ASP A O 1
ATOM 682 N N . GLN A 1 91 ? -23.838 -8.603 -16.594 1.00 87.44 91 GLN A N 1
ATOM 683 C CA . GLN A 1 91 ? -23.410 -10.008 -16.481 1.00 87.44 91 GLN A CA 1
ATOM 684 C C . GLN A 1 91 ? -21.910 -10.215 -16.814 1.00 87.44 91 GLN A C 1
ATOM 686 O O . GLN A 1 91 ? -21.527 -11.229 -17.390 1.00 87.44 91 GLN A O 1
ATOM 691 N N . LYS A 1 92 ? -21.050 -9.225 -16.535 1.00 90.69 92 LYS A N 1
ATOM 692 C CA . LYS A 1 92 ? -19.600 -9.311 -16.786 1.00 90.69 92 LYS A CA 1
ATOM 693 C C . LYS A 1 92 ? -18.850 -9.441 -15.471 1.00 90.69 92 LYS A C 1
ATOM 695 O O . LYS A 1 92 ? -18.880 -8.514 -14.654 1.00 90.69 92 LYS A O 1
ATOM 700 N N . GLU A 1 93 ? -18.143 -10.551 -15.308 1.00 89.44 93 GLU A N 1
ATOM 701 C CA . GLU A 1 93 ? -17.238 -10.754 -14.183 1.00 89.44 93 GLU A CA 1
ATOM 702 C C . GLU A 1 93 ? -16.006 -9.857 -14.323 1.00 89.44 93 GLU A C 1
ATOM 704 O O . GLU A 1 93 ? -15.448 -9.684 -15.407 1.00 89.44 93 GLU A O 1
ATOM 709 N N . ARG A 1 94 ? -15.605 -9.242 -13.211 1.00 88.81 94 ARG A N 1
ATOM 710 C CA . ARG A 1 94 ? -14.399 -8.414 -13.106 1.00 88.81 94 ARG A CA 1
ATOM 711 C C . ARG A 1 94 ? -13.536 -8.998 -11.987 1.00 88.81 94 ARG A C 1
ATOM 713 O O . ARG A 1 94 ? -13.560 -8.462 -10.879 1.00 88.81 94 ARG A O 1
ATOM 720 N N . PRO A 1 95 ? -12.880 -10.148 -12.227 1.00 91.00 95 PRO A N 1
ATOM 721 C CA . PRO A 1 95 ? -12.080 -10.801 -11.205 1.00 91.00 95 PRO A CA 1
ATOM 722 C C . PRO A 1 95 ? -10.846 -9.963 -10.867 1.00 91.00 95 PRO A C 1
ATOM 724 O O . PRO A 1 95 ? -10.364 -9.158 -11.666 1.00 91.00 95 PRO A O 1
ATOM 727 N N . VAL A 1 96 ? -10.318 -10.179 -9.668 1.00 93.25 96 VAL A N 1
ATOM 728 C CA . VAL A 1 96 ? -9.052 -9.584 -9.245 1.00 93.25 96 VAL A CA 1
ATOM 729 C C . VAL A 1 96 ? -7.915 -10.263 -10.016 1.00 93.25 96 VAL A C 1
ATOM 731 O O . VAL A 1 96 ? -7.766 -11.480 -9.949 1.00 93.25 96 VAL A O 1
ATOM 734 N N . CYS A 1 97 ? -7.099 -9.489 -10.734 1.00 93.00 97 CYS A N 1
ATOM 735 C CA . CYS A 1 97 ? -5.943 -10.007 -11.466 1.00 93.00 97 CYS A CA 1
ATOM 736 C C . CYS A 1 97 ? -4.668 -9.831 -10.628 1.00 93.00 97 CYS A C 1
ATOM 738 O O . CYS A 1 97 ? -4.028 -8.781 -10.669 1.00 93.00 97 CYS A O 1
ATOM 740 N N . ILE A 1 98 ? -4.322 -10.847 -9.833 1.00 93.81 98 ILE A N 1
ATOM 741 C CA . ILE A 1 98 ? -3.044 -10.914 -9.108 1.00 93.81 98 ILE A CA 1
ATOM 742 C C . ILE A 1 98 ? -2.145 -11.929 -9.824 1.00 93.81 98 ILE A C 1
ATOM 744 O O . ILE A 1 98 ? -2.515 -13.101 -9.895 1.00 93.81 98 ILE A O 1
ATOM 748 N N . PRO A 1 99 ? -0.966 -11.523 -10.331 1.00 95.12 99 PRO A N 1
ATOM 749 C CA . PRO A 1 99 ? -0.026 -12.453 -10.946 1.00 95.12 99 PRO A CA 1
ATOM 750 C C . PRO A 1 99 ? 0.449 -13.530 -9.954 1.00 95.12 99 PRO A C 1
ATOM 752 O O . PRO A 1 99 ? 0.770 -13.195 -8.807 1.00 95.12 99 PRO A O 1
ATOM 755 N N . PRO A 1 100 ? 0.581 -14.800 -10.378 1.00 92.88 100 PRO A N 1
ATOM 756 C CA . PRO A 1 100 ? 0.990 -15.900 -9.497 1.00 92.88 100 PRO A CA 1
ATOM 757 C C . PRO A 1 100 ? 2.370 -15.668 -8.865 1.00 92.88 100 PRO A C 1
ATOM 759 O O . PRO A 1 100 ? 2.563 -15.951 -7.684 1.00 92.88 100 PRO A O 1
ATOM 762 N N . ALA A 1 101 ? 3.289 -15.027 -9.598 1.00 92.50 101 ALA A N 1
ATOM 763 C CA . ALA A 1 101 ? 4.620 -14.670 -9.110 1.00 92.50 101 ALA A CA 1
ATOM 764 C C . ALA A 1 101 ? 4.595 -13.830 -7.815 1.00 92.50 101 ALA A C 1
ATOM 766 O O . ALA A 1 101 ? 5.475 -13.972 -6.970 1.00 92.50 101 ALA A O 1
ATOM 767 N N . VAL A 1 102 ? 3.577 -12.979 -7.619 1.00 91.56 102 VAL A N 1
ATOM 768 C CA . VAL A 1 102 ? 3.436 -12.156 -6.403 1.00 91.56 102 VAL A CA 1
ATOM 769 C C . VAL A 1 102 ? 3.020 -13.010 -5.204 1.00 91.56 102 VAL A C 1
ATOM 771 O O . VAL A 1 102 ? 3.494 -12.780 -4.090 1.00 91.56 102 VAL A O 1
ATOM 774 N N . LEU A 1 103 ? 2.148 -13.998 -5.415 1.00 90.19 103 LEU A N 1
ATOM 775 C CA . LEU A 1 103 ? 1.702 -14.911 -4.361 1.00 90.19 103 LEU A CA 1
ATOM 776 C C . LEU A 1 103 ? 2.848 -15.822 -3.913 1.00 90.19 103 LEU A C 1
ATOM 778 O O . LEU A 1 103 ? 3.090 -15.962 -2.715 1.00 90.19 103 LEU A O 1
ATOM 782 N N . GLU A 1 104 ? 3.605 -16.363 -4.869 1.00 89.31 104 GLU A N 1
ATOM 783 C CA . GLU A 1 104 ? 4.799 -17.160 -4.588 1.00 89.31 104 GLU A CA 1
ATOM 784 C C . GLU A 1 104 ? 5.888 -16.341 -3.890 1.00 89.31 104 GLU A C 1
ATOM 786 O O . GLU A 1 104 ? 6.490 -16.817 -2.930 1.00 89.31 104 GLU A O 1
ATOM 791 N N . ALA A 1 105 ? 6.128 -15.098 -4.324 1.00 86.56 105 ALA A N 1
ATOM 792 C CA . ALA A 1 105 ? 7.099 -14.215 -3.682 1.00 86.56 105 ALA A CA 1
ATOM 793 C C . ALA A 1 105 ? 6.724 -13.914 -2.224 1.00 86.56 105 ALA A C 1
ATOM 795 O O . ALA A 1 105 ? 7.588 -13.974 -1.352 1.00 86.56 105 ALA A O 1
ATOM 796 N N . LYS A 1 106 ? 5.440 -13.655 -1.936 1.00 86.44 106 LYS A N 1
ATOM 797 C CA . LYS A 1 106 ? 4.958 -13.467 -0.558 1.00 86.44 106 LYS A CA 1
ATOM 798 C C . LYS A 1 106 ? 5.135 -14.724 0.293 1.00 86.44 106 LYS A C 1
ATOM 800 O O . LYS A 1 106 ? 5.564 -14.616 1.438 1.00 86.44 106 LYS A O 1
ATOM 805 N N . ALA A 1 107 ? 4.842 -15.903 -0.257 1.00 86.19 107 ALA A N 1
ATOM 806 C CA . ALA A 1 107 ? 5.039 -17.170 0.447 1.00 86.19 107 ALA A CA 1
ATOM 807 C C . ALA A 1 107 ? 6.527 -17.437 0.737 1.00 86.19 107 ALA A C 1
ATOM 809 O O . ALA A 1 107 ? 6.878 -17.830 1.846 1.00 86.19 107 ALA A O 1
ATOM 810 N N . LYS A 1 108 ? 7.409 -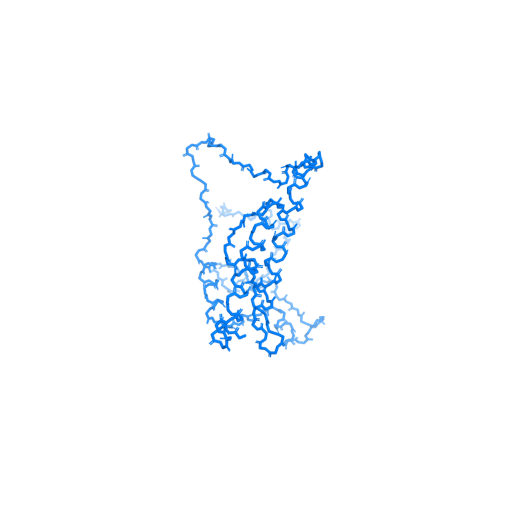17.155 -0.231 1.00 83.50 108 LYS A N 1
ATOM 811 C CA . LYS A 1 108 ? 8.864 -17.275 -0.068 1.00 83.50 108 LYS A CA 1
ATOM 812 C C . LYS A 1 108 ? 9.411 -16.296 0.967 1.00 83.50 108 LYS A C 1
ATOM 814 O O . LYS A 1 108 ? 10.185 -16.724 1.805 1.00 83.50 108 LYS A O 1
ATOM 819 N N . GLN A 1 109 ? 8.968 -15.037 0.977 1.00 80.75 109 GLN A N 1
ATOM 820 C CA . GLN A 1 109 ? 9.364 -14.057 2.003 1.00 80.75 109 GLN A CA 1
ATOM 821 C C . GLN A 1 109 ? 8.915 -14.452 3.415 1.00 80.75 109 GLN A C 1
ATOM 823 O O . GLN A 1 109 ? 9.601 -14.150 4.384 1.00 80.75 109 GLN A O 1
ATOM 828 N N . ALA A 1 110 ? 7.764 -15.117 3.545 1.00 78.69 110 ALA A N 1
ATOM 829 C CA . ALA A 1 110 ? 7.293 -15.612 4.835 1.00 78.69 110 ALA A CA 1
ATOM 830 C C . ALA A 1 110 ? 8.080 -16.843 5.329 1.00 78.69 110 ALA A C 1
ATOM 832 O O . ALA A 1 110 ? 8.153 -17.068 6.533 1.00 78.69 110 ALA A O 1
ATOM 833 N N . ALA A 1 111 ? 8.646 -17.639 4.414 1.00 78.75 111 ALA A N 1
ATOM 834 C CA . ALA A 1 111 ? 9.369 -18.875 4.726 1.00 78.75 111 ALA A CA 1
ATOM 835 C C . ALA A 1 111 ? 10.899 -18.711 4.786 1.00 78.75 111 ALA A C 1
ATOM 837 O O . ALA A 1 111 ? 11.563 -19.455 5.504 1.00 78.75 111 ALA A O 1
ATOM 838 N N . ALA A 1 112 ? 11.462 -17.768 4.030 1.00 66.19 112 ALA A N 1
ATOM 839 C CA . ALA A 1 112 ? 12.890 -17.520 3.915 1.00 66.19 112 ALA A CA 1
ATOM 840 C C . ALA A 1 112 ? 13.181 -16.021 4.054 1.00 66.19 112 ALA A C 1
ATOM 842 O O . ALA A 1 112 ? 12.628 -15.190 3.336 1.00 66.19 112 ALA A O 1
ATOM 843 N N . GLU A 1 113 ? 14.110 -15.686 4.948 1.00 64.88 113 GLU A N 1
ATOM 844 C CA . GLU A 1 113 ? 14.579 -14.317 5.192 1.00 64.88 113 GLU A CA 1
ATOM 845 C C . GLU A 1 113 ? 15.646 -13.868 4.168 1.00 64.88 113 GLU A C 1
ATOM 847 O O . GLU A 1 113 ? 16.418 -12.942 4.420 1.00 64.88 113 GLU A O 1
ATOM 852 N N . GLU A 1 114 ? 15.738 -14.527 3.005 1.00 62.88 114 GLU A N 1
ATOM 853 C CA . GLU A 1 114 ? 16.706 -14.151 1.974 1.00 62.88 114 GLU A CA 1
ATOM 854 C C . GLU A 1 114 ? 16.325 -12.806 1.350 1.00 62.88 114 GLU A C 1
ATOM 856 O O . GLU A 1 114 ? 15.411 -12.676 0.529 1.00 62.88 114 GLU A O 1
ATOM 861 N N . LYS A 1 115 ? 17.060 -11.772 1.757 1.00 72.69 115 LYS A N 1
ATOM 862 C CA . LYS A 1 115 ? 16.942 -10.427 1.207 1.00 72.69 115 LYS A CA 1
ATOM 863 C C . LYS A 1 115 ? 17.576 -10.407 -0.178 1.00 72.69 115 LYS A C 1
ATOM 865 O O . LYS A 1 115 ? 18.783 -10.582 -0.330 1.00 72.69 115 LYS A O 1
ATOM 870 N N . ARG A 1 116 ? 16.756 -10.163 -1.202 1.00 82.00 116 ARG A N 1
ATOM 871 C CA . ARG A 1 116 ? 17.241 -9.846 -2.549 1.00 82.00 116 ARG A CA 1
ATOM 872 C C . ARG A 1 116 ? 18.165 -8.628 -2.460 1.00 82.00 116 ARG A C 1
ATOM 874 O O . ARG A 1 116 ? 17.753 -7.615 -1.901 1.00 82.00 116 ARG A O 1
ATOM 881 N N . LYS A 1 117 ? 19.354 -8.710 -3.069 1.00 87.75 117 LYS A N 1
ATOM 882 C CA . LYS A 1 117 ? 20.232 -7.545 -3.237 1.00 87.75 117 LYS A CA 1
ATOM 883 C C . LYS A 1 117 ? 19.485 -6.436 -3.973 1.00 87.75 117 LYS A C 1
ATOM 885 O O . LYS A 1 117 ? 18.970 -6.647 -5.076 1.00 87.75 117 LYS A O 1
ATOM 890 N N . THR A 1 118 ? 19.401 -5.277 -3.342 1.00 89.44 118 THR A N 1
ATOM 891 C CA . THR A 1 118 ? 18.777 -4.083 -3.904 1.00 89.44 118 THR A CA 1
ATOM 892 C C . THR A 1 118 ? 19.818 -3.232 -4.625 1.00 89.44 118 THR A C 1
ATOM 894 O O . THR A 1 118 ? 21.015 -3.360 -4.382 1.00 89.44 118 THR A O 1
ATOM 897 N N . GLU A 1 119 ? 19.383 -2.336 -5.513 1.00 88.88 119 GLU A N 1
ATOM 898 C CA . GLU A 1 119 ? 20.304 -1.381 -6.158 1.00 88.88 119 GLU A CA 1
ATOM 899 C C . GLU A 1 119 ? 20.975 -0.451 -5.134 1.00 88.88 119 GLU A C 1
ATOM 901 O O . GLU A 1 119 ? 22.089 -0.001 -5.364 1.00 88.88 119 GLU A O 1
ATOM 906 N N . LYS A 1 120 ? 20.351 -0.239 -3.967 1.00 89.94 120 LYS A N 1
ATOM 907 C CA . LYS A 1 120 ? 20.967 0.488 -2.852 1.00 89.94 120 LYS A CA 1
ATOM 908 C C . LYS A 1 120 ? 22.172 -0.260 -2.271 1.00 89.94 120 LYS A C 1
ATOM 910 O O . LYS A 1 120 ? 23.187 0.359 -1.980 1.00 89.94 120 LYS A O 1
ATOM 915 N N . ASP A 1 121 ? 22.072 -1.582 -2.128 1.00 91.38 121 ASP A N 1
ATOM 916 C CA . ASP A 1 121 ? 23.197 -2.397 -1.651 1.00 91.38 121 ASP A CA 1
ATOM 917 C C . ASP A 1 121 ? 24.341 -2.385 -2.682 1.00 91.38 121 ASP A C 1
ATOM 919 O O . ASP A 1 121 ? 25.508 -2.285 -2.320 1.00 91.38 121 ASP A O 1
ATOM 923 N N . LEU A 1 122 ? 24.010 -2.415 -3.981 1.00 90.25 122 LEU A N 1
ATOM 924 C CA . LEU A 1 122 ? 24.999 -2.297 -5.060 1.00 90.25 122 LEU A CA 1
ATOM 925 C C . LEU A 1 122 ? 25.668 -0.918 -5.100 1.00 90.25 122 LEU A C 1
ATOM 927 O O . LEU A 1 122 ? 26.854 -0.830 -5.404 1.00 90.25 122 LEU A O 1
ATOM 931 N N . GLU A 1 123 ? 24.930 0.150 -4.813 1.00 92.25 123 GLU A N 1
ATOM 932 C CA . GLU A 1 123 ? 25.480 1.501 -4.697 1.00 92.25 123 GLU A CA 1
ATOM 933 C C . GLU A 1 123 ? 26.500 1.581 -3.554 1.00 92.25 123 GLU A C 1
ATOM 935 O O . GLU A 1 123 ? 27.609 2.074 -3.758 1.00 92.25 123 GLU A O 1
ATOM 940 N N . GLU A 1 124 ? 26.160 1.050 -2.375 1.00 91.25 124 GLU A N 1
ATOM 941 C CA . GLU A 1 124 ? 27.054 1.018 -1.211 1.00 91.25 124 GLU A CA 1
ATOM 942 C C . GLU A 1 124 ? 28.317 0.178 -1.476 1.00 91.25 124 GLU A C 1
ATOM 944 O O . GLU A 1 124 ? 29.420 0.604 -1.131 1.00 91.25 124 GLU A O 1
ATOM 949 N N . GLU A 1 125 ? 28.183 -0.959 -2.171 1.00 91.69 125 GLU A N 1
ATOM 950 C CA . GLU A 1 125 ? 29.313 -1.801 -2.595 1.00 91.69 125 GLU A CA 1
ATOM 951 C C . GLU A 1 125 ? 30.234 -1.100 -3.622 1.00 91.69 125 GLU A C 1
ATOM 953 O O . GLU A 1 125 ? 31.446 -1.321 -3.606 1.00 91.69 125 GLU A O 1
ATOM 958 N N . ASN A 1 126 ? 29.698 -0.238 -4.498 1.00 89.00 126 ASN A N 1
ATOM 959 C CA . ASN A 1 126 ? 30.428 0.365 -5.627 1.00 89.00 126 ASN A CA 1
ATOM 960 C C . ASN A 1 126 ? 30.859 1.829 -5.405 1.00 89.00 126 ASN A C 1
ATOM 962 O O . ASN A 1 126 ? 31.013 2.591 -6.361 1.00 89.00 126 ASN A O 1
ATOM 966 N N . GLY A 1 127 ? 31.094 2.226 -4.152 1.00 88.62 127 GLY A N 1
ATOM 967 C CA . GLY A 1 127 ? 31.663 3.539 -3.816 1.00 88.62 127 GLY A CA 1
ATOM 968 C C . GLY A 1 127 ? 30.658 4.575 -3.309 1.00 88.62 127 GLY A C 1
ATOM 969 O O . GLY A 1 127 ? 31.051 5.705 -3.023 1.00 88.62 127 GLY A O 1
ATOM 970 N N . GLY A 1 128 ? 29.393 4.191 -3.140 1.00 90.06 128 GLY A N 1
ATOM 971 C CA . GLY A 1 128 ? 28.371 4.987 -2.473 1.00 90.06 128 GLY A CA 1
ATOM 972 C C . GLY A 1 128 ? 27.817 6.151 -3.297 1.00 90.06 128 GLY A C 1
ATOM 973 O O . GLY A 1 128 ? 28.104 6.333 -4.487 1.00 90.06 128 GLY A O 1
ATOM 974 N N . ALA A 1 129 ? 26.992 6.951 -2.623 1.00 88.38 129 ALA A N 1
ATOM 975 C CA . ALA A 1 129 ? 26.252 8.046 -3.231 1.00 88.38 129 ALA A CA 1
ATOM 976 C C . ALA A 1 129 ? 27.179 9.091 -3.864 1.00 88.38 129 ALA A C 1
ATOM 978 O O . ALA A 1 129 ? 28.065 9.647 -3.215 1.00 88.38 129 ALA A O 1
ATOM 979 N N . GLY A 1 130 ? 26.939 9.379 -5.143 1.00 88.50 130 GLY A N 1
ATOM 980 C CA . GLY A 1 130 ? 27.699 10.355 -5.925 1.00 88.50 130 GLY A CA 1
ATOM 981 C C . GLY A 1 130 ? 28.917 9.793 -6.665 1.00 88.50 130 GLY A C 1
ATOM 982 O O . GLY A 1 130 ? 29.467 10.506 -7.501 1.00 88.50 130 GLY A O 1
ATOM 983 N N . VAL A 1 131 ? 29.314 8.539 -6.413 1.00 91.50 131 VAL A N 1
ATOM 984 C CA . VAL A 1 131 ? 30.375 7.844 -7.173 1.00 91.50 131 VAL A CA 1
ATOM 985 C C . VAL A 1 131 ? 29.784 6.762 -8.074 1.00 91.50 131 VAL A C 1
ATOM 987 O O . VAL A 1 131 ? 30.167 6.653 -9.239 1.00 91.50 131 VAL A O 1
ATOM 990 N N . TYR A 1 132 ? 28.829 5.983 -7.563 1.00 91.62 132 TYR A N 1
ATOM 991 C CA . TYR A 1 132 ? 28.145 4.962 -8.351 1.00 91.62 132 TYR A CA 1
ATOM 992 C C . TYR A 1 132 ? 27.295 5.590 -9.467 1.00 91.62 132 TYR A C 1
ATOM 994 O O . TYR A 1 132 ? 26.452 6.452 -9.216 1.00 91.62 132 TYR A O 1
ATOM 1002 N N . SER A 1 133 ? 27.493 5.122 -10.704 1.00 89.00 133 SER A N 1
ATOM 1003 C CA . SER A 1 133 ? 26.659 5.467 -11.859 1.00 89.00 133 SER A CA 1
ATOM 1004 C C . SER A 1 133 ? 25.847 4.246 -12.280 1.00 89.00 133 SER A C 1
ATOM 1006 O O . SER A 1 133 ? 26.399 3.248 -12.747 1.00 89.00 133 SER A O 1
ATOM 1008 N N . MET A 1 134 ? 24.529 4.309 -12.098 1.00 87.62 134 MET A N 1
ATOM 1009 C CA . MET A 1 134 ? 23.631 3.219 -12.469 1.00 87.62 134 MET A CA 1
ATOM 1010 C C . MET A 1 134 ? 23.465 3.153 -13.993 1.00 87.62 134 MET A C 1
ATOM 1012 O O . MET A 1 134 ? 23.030 4.119 -14.621 1.00 87.62 134 MET A O 1
ATOM 1016 N N . ASN A 1 135 ? 23.724 1.985 -14.588 1.00 89.75 135 ASN A N 1
ATOM 1017 C CA . ASN A 1 135 ? 23.372 1.743 -15.986 1.00 89.75 135 ASN A CA 1
ATOM 1018 C C . ASN A 1 135 ? 21.847 1.561 -16.118 1.00 89.75 135 ASN A C 1
ATOM 1020 O O . ASN A 1 135 ? 21.283 0.564 -15.662 1.00 89.75 135 ASN A O 1
ATOM 1024 N N . LEU A 1 136 ? 21.187 2.523 -16.767 1.00 89.50 136 LEU A N 1
ATOM 1025 C CA . LEU A 1 136 ? 19.737 2.526 -16.990 1.00 89.50 136 LEU A CA 1
ATOM 1026 C C . LEU A 1 136 ? 19.267 1.443 -17.978 1.00 89.50 136 LEU A C 1
ATOM 1028 O O . LEU A 1 136 ? 18.095 1.073 -17.956 1.00 89.50 136 LEU A O 1
ATOM 1032 N N . ARG A 1 137 ? 20.167 0.929 -18.824 1.00 90.50 137 ARG A N 1
ATOM 1033 C CA . ARG A 1 137 ? 19.875 -0.052 -19.884 1.00 90.50 137 ARG A CA 1
ATOM 1034 C C . ARG A 1 137 ? 19.975 -1.504 -19.404 1.00 90.50 137 ARG A C 1
ATOM 1036 O O . ARG A 1 137 ? 19.382 -2.396 -20.005 1.00 90.50 137 ARG A O 1
ATOM 1043 N N . LYS A 1 138 ? 20.645 -1.743 -18.269 1.00 87.56 138 LYS A N 1
ATOM 1044 C CA . LYS A 1 138 ? 20.915 -3.076 -17.684 1.00 87.56 138 LYS A CA 1
ATOM 1045 C C . LYS A 1 138 ? 19.674 -3.973 -17.572 1.00 87.56 138 LYS A C 1
ATOM 1047 O O . LYS A 1 138 ? 19.768 -5.183 -17.765 1.00 87.56 138 LYS A O 1
ATOM 1052 N N . HIS A 1 139 ? 18.521 -3.388 -17.244 1.00 89.31 139 HIS A N 1
ATOM 1053 C CA . HIS A 1 139 ? 17.274 -4.117 -16.976 1.00 89.31 139 HIS A CA 1
ATOM 1054 C C . HIS A 1 139 ? 16.285 -4.108 -18.154 1.00 89.31 139 HIS A C 1
ATOM 1056 O O . HIS A 1 139 ? 15.118 -4.451 -17.969 1.00 89.31 139 HIS A O 1
ATOM 1062 N N . TYR A 1 140 ? 16.714 -3.710 -19.357 1.00 93.31 140 TYR A N 1
ATOM 1063 C CA . TYR A 1 140 ? 15.862 -3.774 -20.547 1.00 93.31 140 TYR A CA 1
ATOM 1064 C C . TYR A 1 140 ? 15.592 -5.226 -20.951 1.00 93.31 140 TYR A C 1
ATOM 1066 O O . TYR A 1 140 ? 16.421 -6.115 -20.741 1.00 93.31 140 TYR A O 1
ATOM 1074 N N . ILE A 1 141 ? 14.410 -5.461 -21.520 1.00 94.25 141 ILE A N 1
ATOM 1075 C CA . ILE A 1 141 ? 13.993 -6.757 -22.059 1.00 94.25 141 ILE A CA 1
ATOM 1076 C C . ILE A 1 141 ? 13.960 -6.594 -23.577 1.00 94.25 141 ILE A C 1
ATOM 1078 O O . ILE A 1 141 ? 13.018 -6.013 -24.114 1.00 94.25 141 ILE A O 1
ATOM 1082 N N . LEU A 1 142 ? 15.023 -7.044 -24.242 1.00 93.06 142 LEU A N 1
ATOM 1083 C CA . LEU A 1 142 ? 15.173 -7.023 -25.697 1.00 93.06 142 LEU A CA 1
ATOM 1084 C C . LEU A 1 142 ? 15.165 -8.458 -26.238 1.00 93.06 142 LEU A C 1
ATOM 1086 O O . LEU A 1 142 ? 15.210 -9.415 -25.467 1.00 93.06 142 LEU A O 1
ATOM 1090 N N . ALA A 1 143 ? 15.065 -8.604 -27.560 1.00 93.94 143 ALA A N 1
ATOM 1091 C CA . ALA A 1 143 ? 15.137 -9.914 -28.208 1.00 93.94 143 ALA A CA 1
ATOM 1092 C C . ALA A 1 143 ? 16.526 -10.557 -28.058 1.00 93.94 143 ALA A C 1
ATOM 1094 O O . ALA A 1 143 ? 16.616 -11.769 -27.879 1.00 93.94 143 ALA A O 1
ATOM 1095 N N . ASP A 1 144 ? 17.575 -9.733 -28.096 1.00 93.06 144 ASP A N 1
ATOM 1096 C CA . ASP A 1 144 ? 18.957 -10.114 -27.830 1.00 93.06 144 ASP A CA 1
ATOM 1097 C C . ASP A 1 144 ? 19.514 -9.245 -26.694 1.00 93.06 144 ASP A C 1
ATOM 1099 O O . ASP A 1 144 ? 19.287 -8.031 -26.648 1.00 93.06 144 ASP A O 1
ATOM 1103 N N . ASP A 1 145 ? 20.222 -9.873 -25.761 1.00 91.00 145 ASP A N 1
ATOM 1104 C CA . ASP A 1 145 ? 20.839 -9.189 -24.631 1.00 91.00 145 ASP A CA 1
ATOM 1105 C C . ASP A 1 145 ? 22.092 -8.400 -25.045 1.00 91.00 145 ASP A C 1
ATOM 1107 O O . ASP A 1 145 ? 22.435 -7.429 -24.367 1.00 91.00 145 ASP A O 1
ATOM 1111 N N . GLU A 1 146 ? 22.745 -8.767 -26.154 1.00 90.88 146 GLU A N 1
ATOM 1112 C CA . GLU A 1 146 ? 23.942 -8.075 -26.653 1.00 90.88 146 GLU A CA 1
ATOM 1113 C C . GLU A 1 146 ? 23.636 -6.630 -27.078 1.00 90.88 146 GLU A C 1
ATOM 1115 O O . GLU A 1 146 ? 24.444 -5.730 -26.851 1.00 90.88 146 GLU A O 1
ATOM 1120 N N . TRP A 1 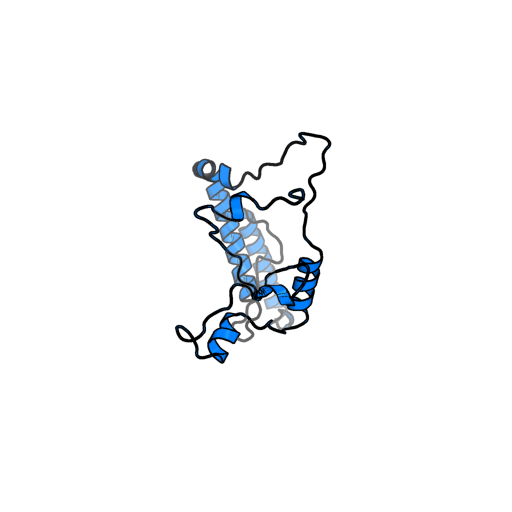147 ? 22.430 -6.373 -27.598 1.00 92.12 147 TRP A N 1
ATOM 1121 C CA . TRP A 1 147 ? 22.035 -5.064 -28.140 1.00 92.12 147 TRP A CA 1
ATOM 1122 C C . TRP A 1 147 ? 21.688 -4.024 -27.066 1.00 92.12 147 TRP A C 1
ATOM 1124 O O . TRP A 1 147 ? 21.348 -2.884 -27.381 1.00 92.12 147 TRP A O 1
ATOM 1134 N N . LYS A 1 148 ? 21.747 -4.374 -25.774 1.00 91.62 148 LYS A N 1
ATOM 1135 C CA . LYS A 1 148 ? 21.396 -3.446 -24.681 1.00 91.62 148 LYS A CA 1
ATOM 1136 C C . LYS A 1 148 ? 22.306 -2.225 -24.615 1.00 91.62 148 LYS A C 1
ATOM 1138 O O . LYS A 1 148 ? 21.862 -1.156 -24.197 1.00 91.62 148 LYS A O 1
ATOM 1143 N N . GLU A 1 149 ? 23.562 -2.381 -25.018 1.00 90.50 149 GLU A N 1
ATOM 1144 C CA . GLU A 1 149 ? 24.560 -1.309 -24.986 1.00 90.50 149 GLU A CA 1
ATOM 1145 C C . GLU A 1 149 ? 24.659 -0.544 -26.316 1.00 90.50 149 GLU A C 1
ATOM 1147 O O . GLU A 1 149 ? 25.365 0.463 -26.392 1.00 90.50 149 GLU A O 1
ATOM 1152 N N . ASP A 1 150 ? 23.905 -0.951 -27.343 1.00 92.56 150 ASP A N 1
ATOM 1153 C CA . ASP A 1 150 ? 23.943 -0.305 -28.653 1.00 92.56 150 ASP A CA 1
ATOM 1154 C C . ASP A 1 150 ? 23.397 1.128 -28.600 1.00 92.56 150 ASP A C 1
ATOM 1156 O O . ASP A 1 150 ? 22.443 1.463 -27.887 1.00 92.56 150 ASP A O 1
ATOM 1160 N N . ILE A 1 151 ? 24.027 2.023 -29.360 1.00 91.44 151 ILE A N 1
ATOM 1161 C CA . ILE A 1 151 ? 23.629 3.429 -29.448 1.00 91.44 151 ILE A CA 1
ATOM 1162 C C . ILE A 1 151 ? 22.735 3.595 -30.672 1.00 91.44 151 ILE A C 1
ATOM 1164 O O . ILE A 1 151 ? 23.188 3.432 -31.804 1.00 91.44 151 ILE A O 1
ATOM 1168 N N . LEU A 1 152 ? 21.472 3.960 -30.443 1.00 90.50 152 LEU A N 1
ATOM 1169 C CA . LEU A 1 152 ? 20.559 4.300 -31.527 1.00 90.50 152 LEU A CA 1
ATOM 1170 C C . LEU A 1 152 ? 20.961 5.657 -32.136 1.00 90.50 152 LEU A C 1
ATOM 1172 O O . LEU A 1 152 ? 21.110 6.627 -31.388 1.00 90.50 152 LEU A O 1
ATOM 1176 N N . PRO A 1 153 ? 21.117 5.766 -33.466 1.00 93.94 153 PRO A N 1
ATOM 1177 C CA . PRO A 1 153 ? 21.295 7.060 -34.107 1.00 93.94 153 PRO A CA 1
ATOM 1178 C C . PRO A 1 153 ? 20.012 7.887 -33.960 1.00 93.94 153 PRO A C 1
ATOM 1180 O O . PRO A 1 153 ? 18.932 7.4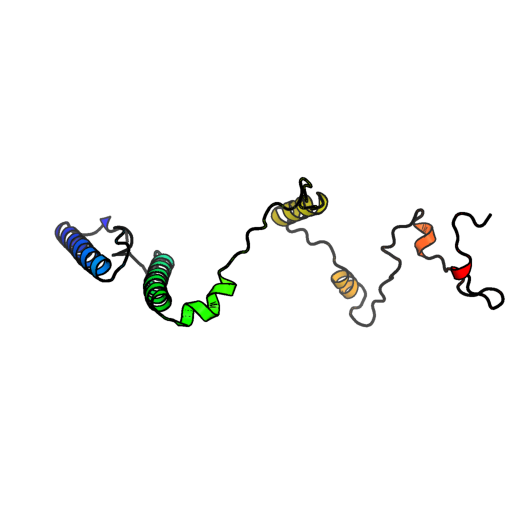30 -34.319 1.00 93.94 153 PRO A O 1
ATOM 1183 N N . GLU A 1 154 ? 20.126 9.105 -33.433 1.00 92.56 154 GLU A N 1
ATOM 1184 C CA . GLU A 1 154 ? 18.969 9.988 -33.221 1.00 92.56 154 GLU A CA 1
ATOM 1185 C C . GLU A 1 154 ? 18.679 10.869 -34.444 1.00 92.56 154 GLU A C 1
ATOM 1187 O O . GLU A 1 154 ? 17.525 11.082 -34.806 1.00 92.56 154 GLU A O 1
ATOM 1192 N N . ILE A 1 155 ? 19.726 11.373 -35.107 1.00 94.75 155 ILE A N 1
ATOM 1193 C CA . ILE A 1 155 ? 19.619 12.327 -36.218 1.00 94.75 155 ILE A CA 1
ATOM 1194 C C . ILE A 1 155 ? 20.445 11.826 -37.401 1.00 94.75 155 ILE A C 1
ATOM 1196 O O . ILE A 1 155 ? 21.625 11.509 -37.248 1.00 94.75 155 ILE A O 1
ATOM 1200 N N . LEU A 1 156 ? 19.837 11.821 -38.587 1.00 93.94 156 LEU A N 1
ATOM 1201 C CA . LEU A 1 156 ? 20.485 11.505 -39.857 1.00 93.94 156 LEU A CA 1
ATOM 1202 C C . LEU A 1 156 ? 20.042 12.521 -40.921 1.00 93.94 156 LEU A C 1
ATOM 1204 O O . LEU A 1 156 ? 18.851 12.755 -41.096 1.00 93.94 156 LEU A O 1
ATOM 1208 N N . ASP A 1 157 ? 20.994 13.169 -41.600 1.00 92.75 157 ASP A N 1
ATOM 1209 C CA . ASP A 1 157 ? 20.745 14.147 -42.677 1.00 92.75 157 ASP A CA 1
ATOM 1210 C C . ASP A 1 157 ? 19.708 15.239 -42.340 1.00 92.75 157 ASP A C 1
ATOM 1212 O O . ASP A 1 157 ? 18.874 15.624 -43.160 1.00 92.75 157 ASP A O 1
ATOM 1216 N N . GLY A 1 158 ? 19.743 15.743 -41.102 1.00 94.38 158 GLY A N 1
ATOM 1217 C CA . GLY A 1 158 ? 18.830 16.786 -40.618 1.00 94.38 158 GLY A CA 1
ATOM 1218 C C . GLY A 1 158 ? 17.416 16.300 -40.283 1.00 94.38 158 GLY A C 1
ATOM 1219 O O . GLY A 1 158 ? 16.573 17.119 -39.922 1.00 94.38 158 GLY A O 1
ATOM 1220 N N . HIS A 1 159 ? 17.168 14.994 -40.365 1.00 94.31 159 HIS A N 1
ATOM 1221 C CA . HIS A 1 159 ? 15.907 14.352 -40.017 1.00 94.31 159 HIS A CA 1
ATOM 1222 C C . HIS A 1 159 ? 16.078 13.478 -38.769 1.00 94.31 159 HIS A C 1
ATOM 1224 O O . HIS A 1 159 ? 17.164 12.966 -38.489 1.00 94.31 159 HIS A O 1
ATOM 1230 N N . ASN A 1 160 ? 15.002 13.324 -38.002 1.00 95.12 160 ASN A N 1
ATOM 1231 C CA . ASN A 1 160 ? 14.970 12.444 -36.841 1.00 95.12 160 ASN A CA 1
ATOM 1232 C C . ASN A 1 160 ? 14.757 10.997 -37.298 1.00 95.12 160 ASN A C 1
ATOM 1234 O O . ASN A 1 160 ? 13.827 10.716 -38.049 1.00 95.12 160 ASN A O 1
ATOM 1238 N N . VAL A 1 161 ? 15.593 10.074 -36.826 1.00 94.69 161 VAL A N 1
ATOM 1239 C CA . VAL A 1 161 ? 15.492 8.650 -37.179 1.00 94.69 161 VAL A CA 1
ATOM 1240 C C . VAL A 1 161 ? 14.206 8.032 -36.628 1.00 94.69 161 VAL A C 1
ATOM 1242 O O . VAL A 1 161 ? 13.592 7.215 -37.309 1.00 94.69 161 VAL A O 1
ATOM 1245 N N . TYR A 1 162 ? 13.749 8.459 -35.444 1.00 94.50 162 TYR A N 1
ATOM 1246 C CA . TYR A 1 162 ? 12.521 7.937 -34.830 1.00 94.50 162 TYR A CA 1
ATOM 1247 C C . TYR A 1 162 ? 11.268 8.158 -35.683 1.00 94.50 162 TYR A C 1
ATOM 1249 O O . TYR A 1 162 ? 10.337 7.361 -35.591 1.00 94.50 162 TYR A O 1
ATOM 1257 N N . ASP A 1 163 ? 11.252 9.194 -36.527 1.00 94.00 163 ASP A N 1
ATOM 1258 C CA . ASP A 1 163 ? 10.111 9.501 -37.398 1.00 94.00 163 ASP A CA 1
ATOM 1259 C C . ASP A 1 163 ? 9.934 8.449 -38.510 1.00 94.00 163 ASP A C 1
ATOM 1261 O O . ASP A 1 163 ? 8.871 8.367 -39.123 1.00 94.00 163 ASP A O 1
ATOM 1265 N N . PHE A 1 164 ? 10.962 7.630 -38.749 1.00 92.25 164 PHE A N 1
ATOM 1266 C CA . PHE A 1 164 ? 11.006 6.591 -39.775 1.00 92.25 164 PHE A CA 1
ATOM 1267 C C . PHE A 1 164 ? 11.159 5.182 -39.173 1.00 92.25 164 PHE A C 1
ATOM 1269 O O . PHE A 1 164 ? 11.581 4.269 -39.869 1.00 92.25 164 PHE A O 1
ATOM 1276 N N . ILE A 1 165 ? 10.857 4.961 -37.888 1.00 93.88 165 ILE A N 1
ATOM 1277 C CA . ILE A 1 165 ? 10.857 3.604 -37.313 1.00 93.88 165 ILE A CA 1
ATOM 1278 C C . ILE A 1 165 ? 9.468 2.985 -37.502 1.00 93.88 165 ILE A C 1
ATOM 1280 O O . ILE A 1 165 ? 8.538 3.304 -36.762 1.00 93.88 165 ILE A O 1
ATOM 1284 N N . ASP A 1 166 ? 9.344 2.073 -38.467 1.00 94.25 166 ASP A N 1
ATOM 1285 C CA . ASP A 1 166 ? 8.122 1.308 -38.738 1.00 94.25 166 ASP A CA 1
ATOM 1286 C C . ASP A 1 166 ? 8.467 -0.177 -38.991 1.00 94.25 166 ASP A C 1
ATOM 1288 O O . ASP A 1 166 ? 9.438 -0.449 -39.707 1.00 94.25 166 ASP A O 1
ATOM 1292 N N . PRO A 1 167 ? 7.724 -1.145 -38.410 1.00 94.75 167 PRO A N 1
ATOM 1293 C CA . PRO A 1 167 ? 7.900 -2.567 -38.712 1.00 94.75 167 PRO A CA 1
ATOM 1294 C C . PRO A 1 167 ? 7.840 -2.916 -40.209 1.00 94.75 167 PRO A C 1
ATOM 1296 O O . PRO A 1 167 ? 8.533 -3.842 -40.627 1.00 94.75 167 PRO A O 1
ATOM 1299 N N . ASP A 1 168 ? 7.062 -2.174 -41.003 1.00 93.50 168 ASP A N 1
ATOM 1300 C CA . ASP A 1 168 ? 6.796 -2.435 -42.424 1.00 93.50 168 ASP A CA 1
ATOM 1301 C C . ASP A 1 168 ? 7.507 -1.425 -43.356 1.00 93.50 168 ASP A C 1
ATOM 1303 O O . ASP A 1 168 ? 6.986 -1.043 -44.403 1.00 93.50 168 ASP A O 1
ATOM 1307 N N . ILE A 1 169 ? 8.705 -0.956 -42.989 1.00 90.62 169 ILE A N 1
ATOM 1308 C CA . ILE A 1 169 ? 9.433 0.074 -43.759 1.00 90.62 169 ILE A CA 1
ATOM 1309 C C . ILE A 1 169 ? 10.129 -0.425 -45.045 1.00 90.62 169 ILE A C 1
ATOM 1311 O O . ILE A 1 169 ? 10.573 0.393 -45.856 1.00 90.62 169 ILE A O 1
ATOM 1315 N N . LEU A 1 170 ? 10.260 -1.745 -45.225 1.00 80.25 170 LEU A N 1
ATOM 1316 C CA . LEU A 1 170 ? 10.933 -2.382 -46.372 1.00 80.25 170 LEU A CA 1
ATOM 1317 C C . LEU A 1 170 ? 9.996 -2.661 -47.553 1.00 80.25 170 LEU A C 1
ATOM 1319 O O . LEU A 1 170 ? 8.882 -3.181 -47.325 1.00 80.25 170 LEU A O 1
#

Organism: NCBI:txid97028

Sequence (170 aa):
QPLDGLSEDDMKLVNEMKADALKTAIGQGGEGTDADVLLTMSALTEEGVIAVKNAACERLLNQRVEIKMKSKKINDCLNRFHVAVPKPRDQKERPVCIPPAVLEAKAKQAAAEEKRKTEKDLEEENGGAGVYSMNLRKHYILADDEWKEDILPEILDGHNVYDFIDPDIL

pLDDT: mean 85.06, std 10.46, range [51.22, 95.19]

InterPro domains:
  IPR012973 NOG, C-terminal [PF08155] (116-169)

Secondary structure (DSSP, 8-state):
--GGGS-HHHHHHHHHHHHHHHHHHHHTT----TTSSS----TTT-TTHHHHHHHHHHHHHHHHHHHHHTSGGGGGGHHHH----PPP-SS--------HHHHHHHHHHHH----PPPHHHHHHHTT-TTT----TTTT---SSSGGGG-----EETTEEGGGG--TT--